Protein AF-A0A7C4HUM9-F1 (afdb_monomer)

Nearest PDB structures (foldseek):
  7w92-assembly1_A  TM=4.387E-01  e=1.712E+00  Severe acute respiratory syndrome coronavirus 2
  9bk6-assembly1_A  TM=3.220E-01  e=1.307E+00  synthetic construct
  8fu8-assembly1_C  TM=4.293E-01  e=2.635E+00  Severe acute respiratory syndrome coronavirus 2
  7sbo-assembly1_B  TM=4.491E-01  e=3.450E+00  Severe acute respiratory syndrome coronavirus 2
  7vne-assembly1_A  TM=3.876E-01  e=4.517E+00  Severe acute respiratory syndrome coronavirus 2

Foldseek 3Di:
DFWAWPDKWKWFQDPPDPFGWIWIWIWTHDPQKIKTKIDITGDDPDPRDDPDPVPIDIDIDNDPVVSVVVSVVVVVVCVVVRIGTDDPPPD

Secondary structure (DSSP, 8-state):
-PPEEEEEEEEESSSS-TT--EEEEEEEEETTEEEEEEEEES--S-TTS-TT-TT-EEEEESSHHHHHHHHHHHHHHHHHTTPEE--TT--

Structure (mmCIF, N/CA/C/O backbone):
data_AF-A0A7C4HUM9-F1
#
_entry.id   AF-A0A7C4HUM9-F1
#
loop_
_atom_site.group_PDB
_atom_site.id
_atom_site.type_symbol
_atom_site.label_atom_id
_atom_site.label_alt_id
_atom_site.label_comp_id
_atom_site.label_asym_id
_atom_site.label_entity_id
_atom_site.label_seq_id
_atom_site.pdbx_PDB_ins_code
_atom_site.Cartn_x
_atom_site.Cartn_y
_atom_site.Cartn_z
_atom_site.occupancy
_atom_site.B_iso_or_equiv
_atom_site.auth_seq_id
_atom_site.auth_comp_id
_atom_site.auth_asym_id
_atom_site.auth_atom_id
_atom_site.pdbx_PDB_model_num
ATOM 1 N N . MET A 1 1 ? -11.136 18.632 6.846 1.00 49.75 1 MET A N 1
ATOM 2 C CA . MET A 1 1 ? -10.159 18.157 7.852 1.00 49.75 1 MET A CA 1
ATOM 3 C C . MET A 1 1 ? -9.154 17.263 7.132 1.00 49.75 1 MET A C 1
ATOM 5 O O . MET A 1 1 ? -9.586 16.406 6.368 1.00 49.75 1 MET A O 1
ATOM 9 N N . TYR A 1 2 ? -7.851 17.517 7.263 1.00 57.94 2 TYR A N 1
ATOM 10 C CA . TYR A 1 2 ? -6.817 16.744 6.561 1.00 57.94 2 TYR A CA 1
ATOM 11 C C . TYR A 1 2 ? -6.719 15.331 7.157 1.00 57.94 2 TYR A C 1
ATOM 13 O O . TYR A 1 2 ? -6.709 15.190 8.377 1.00 57.94 2 TYR A O 1
ATOM 21 N N . GLY A 1 3 ? -6.686 14.294 6.316 1.00 66.44 3 GLY A N 1
ATOM 22 C CA . GLY A 1 3 ? -6.525 12.914 6.782 1.00 66.44 3 GLY A CA 1
ATOM 23 C C . GLY A 1 3 ? -5.088 12.636 7.235 1.00 66.44 3 GLY A C 1
ATOM 24 O O . GLY A 1 3 ? -4.142 13.162 6.647 1.00 66.44 3 GLY A O 1
ATOM 25 N N . GLN A 1 4 ? -4.906 11.818 8.273 1.00 78.81 4 GLN A N 1
ATOM 26 C CA . GLN A 1 4 ? -3.578 11.452 8.768 1.00 78.81 4 GLN A CA 1
ATOM 27 C C . GLN A 1 4 ? -3.043 10.238 8.007 1.00 78.81 4 GLN A C 1
ATOM 29 O O . GLN A 1 4 ? -3.649 9.170 8.025 1.00 78.81 4 GLN A O 1
ATOM 34 N N . VAL A 1 5 ? -1.879 10.373 7.371 1.00 79.44 5 VAL A N 1
ATOM 35 C CA . VAL A 1 5 ? -1.213 9.250 6.697 1.00 79.44 5 VAL A CA 1
ATOM 36 C C . VAL A 1 5 ? -0.617 8.310 7.743 1.00 79.44 5 VAL A C 1
ATOM 38 O O . VAL A 1 5 ? 0.193 8.725 8.568 1.00 79.44 5 VAL A O 1
ATOM 41 N N . LYS A 1 6 ? -1.023 7.041 7.709 1.00 84.00 6 LYS A N 1
ATOM 42 C CA . LYS A 1 6 ? -0.539 5.969 8.595 1.00 84.00 6 LYS A CA 1
ATOM 43 C C . LYS A 1 6 ? 0.515 5.090 7.933 1.00 84.00 6 LYS A C 1
ATOM 45 O O . LYS A 1 6 ? 1.360 4.528 8.618 1.00 84.00 6 LYS A O 1
ATOM 50 N N . ARG A 1 7 ? 0.461 4.963 6.607 1.00 82.69 7 ARG A N 1
ATOM 51 C CA . ARG A 1 7 ? 1.451 4.242 5.799 1.00 82.69 7 ARG A CA 1
ATOM 52 C C . ARG A 1 7 ? 1.496 4.850 4.407 1.00 82.69 7 ARG A C 1
ATOM 54 O O . ARG A 1 7 ? 0.456 5.239 3.885 1.00 82.69 7 ARG A O 1
ATOM 61 N N . ASN A 1 8 ? 2.681 4.916 3.815 1.00 84.19 8 ASN A N 1
ATOM 62 C CA . ASN A 1 8 ? 2.867 5.336 2.433 1.00 84.19 8 ASN A CA 1
ATOM 63 C C . ASN A 1 8 ? 3.959 4.475 1.799 1.00 84.19 8 ASN A C 1
ATOM 65 O O . ASN A 1 8 ? 5.102 4.503 2.249 1.00 84.19 8 ASN A O 1
ATOM 69 N N . CYS A 1 9 ? 3.597 3.695 0.789 1.00 83.44 9 CYS A N 1
ATOM 70 C CA . CYS A 1 9 ? 4.521 2.887 0.010 1.00 83.44 9 CYS A CA 1
ATOM 71 C C . CYS A 1 9 ? 4.503 3.398 -1.427 1.00 83.44 9 CYS A C 1
ATOM 73 O O . CYS A 1 9 ? 3.441 3.477 -2.039 1.00 83.44 9 CYS A O 1
ATOM 75 N N . VAL A 1 10 ? 5.672 3.728 -1.962 1.00 84.19 10 VAL A N 1
ATOM 76 C CA . VAL A 1 10 ? 5.835 4.159 -3.352 1.00 84.19 10 VAL A CA 1
ATOM 77 C C . VAL A 1 10 ? 6.589 3.062 -4.090 1.00 84.19 10 VAL A C 1
ATOM 79 O O . VAL A 1 10 ? 7.546 2.502 -3.561 1.00 84.19 10 VAL A O 1
ATOM 82 N N . LEU A 1 11 ? 6.139 2.725 -5.290 1.00 85.00 11 LEU A N 1
ATOM 83 C CA . LEU A 1 11 ? 6.785 1.788 -6.194 1.00 85.00 11 LEU A CA 1
ATOM 84 C C . LEU A 1 11 ? 6.946 2.430 -7.574 1.00 85.00 11 LEU A C 1
ATOM 86 O O . LEU A 1 11 ? 6.198 3.340 -7.930 1.00 85.00 11 LEU A O 1
ATOM 90 N N . TYR A 1 12 ? 7.886 1.932 -8.365 1.00 83.06 12 TYR A N 1
ATOM 91 C CA . TYR A 1 12 ? 8.130 2.343 -9.747 1.00 83.06 12 TYR A CA 1
ATOM 92 C C . TYR A 1 12 ? 8.318 1.110 -10.635 1.00 83.06 12 TYR A C 1
ATOM 94 O O . TYR A 1 12 ? 8.658 0.044 -10.133 1.00 83.06 12 TYR A O 1
ATOM 102 N N . LYS A 1 13 ? 8.053 1.213 -11.939 1.00 72.19 13 LYS A N 1
ATOM 103 C CA . LYS A 1 13 ? 8.248 0.082 -12.867 1.00 72.19 13 LYS A CA 1
ATOM 104 C C . LYS A 1 13 ? 9.632 0.087 -13.533 1.00 72.19 13 LYS A C 1
ATOM 106 O O . LYS A 1 13 ? 10.195 -0.973 -13.764 1.00 72.19 13 LYS A O 1
ATOM 111 N N . ASP A 1 14 ? 10.175 1.279 -13.763 1.00 68.88 14 ASP A N 1
ATOM 112 C CA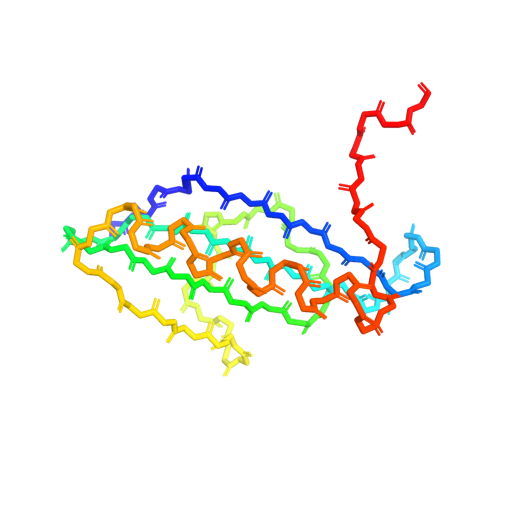 . ASP A 1 14 ? 11.470 1.551 -14.403 1.00 68.88 14 ASP A CA 1
ATOM 113 C C . ASP A 1 14 ? 12.277 2.516 -13.519 1.00 68.88 14 ASP A C 1
ATOM 115 O O . ASP A 1 14 ? 11.768 2.944 -12.490 1.00 68.88 14 ASP A O 1
ATOM 119 N N . GLU A 1 15 ? 13.490 2.924 -13.906 1.00 60.94 15 GLU A N 1
ATOM 120 C CA . GLU A 1 15 ? 14.305 3.855 -13.106 1.00 60.94 15 GLU A CA 1
ATOM 121 C C . GLU A 1 15 ? 13.506 5.060 -12.566 1.00 60.94 15 GLU A C 1
ATOM 123 O O . GLU A 1 15 ? 12.666 5.615 -13.285 1.00 60.94 15 GLU A O 1
ATOM 128 N N . PRO A 1 16 ? 13.741 5.486 -11.311 1.00 59.41 16 PRO A N 1
ATOM 129 C CA . PRO A 1 16 ? 13.024 6.603 -10.715 1.00 59.41 16 PRO A CA 1
ATOM 130 C C . PRO A 1 16 ? 13.437 7.925 -11.385 1.00 59.41 16 PRO A C 1
ATOM 132 O O . PRO A 1 16 ? 14.334 8.618 -10.912 1.00 59.41 16 PRO A O 1
ATOM 135 N N . GLN A 1 17 ? 12.758 8.283 -12.476 1.00 58.41 17 GLN A N 1
ATOM 136 C CA . GLN A 1 17 ? 12.975 9.512 -13.239 1.00 58.41 17 GLN A CA 1
ATOM 137 C C . GLN A 1 17 ? 11.677 10.336 -13.387 1.00 58.41 17 GLN A C 1
ATOM 139 O O . GLN A 1 17 ? 10.570 9.782 -13.391 1.00 58.41 17 GLN A O 1
ATOM 144 N N . PRO A 1 18 ? 11.771 11.672 -13.538 1.00 56.34 18 PRO A N 1
ATOM 145 C CA . PRO A 1 18 ? 10.619 12.517 -13.848 1.00 56.34 18 PRO A CA 1
ATOM 146 C C . PRO A 1 18 ? 9.867 12.029 -15.098 1.00 56.34 18 PRO A C 1
ATOM 148 O O . PRO A 1 18 ? 10.463 11.827 -16.150 1.00 56.34 18 PRO A O 1
ATOM 151 N N . GLY A 1 19 ? 8.546 11.851 -14.992 1.00 55.31 19 GLY A N 1
ATOM 152 C CA . GLY A 1 19 ? 7.691 11.375 -16.092 1.00 55.31 19 GLY A CA 1
ATOM 153 C C . GLY A 1 19 ? 7.423 9.864 -16.105 1.00 55.31 19 GLY A C 1
ATOM 154 O O . GLY A 1 19 ? 6.579 9.408 -16.876 1.00 55.31 19 GLY A O 1
ATOM 155 N N . HIS A 1 20 ? 8.072 9.090 -15.231 1.00 62.97 20 HIS A N 1
ATOM 156 C CA . HIS A 1 20 ? 7.834 7.651 -15.109 1.00 62.97 20 HIS A CA 1
ATOM 157 C C . HIS A 1 20 ? 6.573 7.344 -14.289 1.00 62.97 20 HIS A C 1
ATOM 159 O O . HIS A 1 20 ? 6.108 8.157 -13.487 1.00 62.97 20 HIS A O 1
ATOM 165 N N . ARG A 1 21 ? 5.981 6.161 -14.514 1.00 69.94 21 ARG A N 1
ATOM 166 C CA . ARG A 1 21 ? 4.795 5.711 -13.772 1.00 69.94 21 ARG A CA 1
ATOM 167 C C . ARG A 1 21 ? 5.217 5.208 -12.398 1.00 69.94 21 ARG A C 1
ATOM 169 O O . ARG A 1 21 ? 5.920 4.207 -12.286 1.00 69.94 21 ARG A O 1
ATOM 176 N N . TYR A 1 22 ? 4.719 5.870 -11.369 1.00 78.31 22 TYR A N 1
ATOM 177 C CA . TYR A 1 22 ? 4.818 5.442 -9.986 1.00 78.31 22 TYR A CA 1
ATOM 178 C C . TYR A 1 22 ? 3.489 4.880 -9.526 1.00 78.31 22 TYR A C 1
ATOM 180 O O . TYR A 1 22 ? 2.428 5.362 -9.920 1.00 78.31 22 TYR A O 1
ATOM 188 N N . ARG A 1 23 ? 3.552 3.877 -8.660 1.00 84.31 23 ARG A N 1
ATOM 189 C CA . ARG A 1 23 ? 2.405 3.349 -7.941 1.00 84.31 23 ARG A CA 1
ATOM 190 C C . ARG A 1 23 ? 2.547 3.705 -6.475 1.00 84.31 23 ARG A C 1
ATOM 192 O O . ARG A 1 23 ? 3.508 3.299 -5.835 1.00 84.31 23 ARG A O 1
ATOM 199 N N . GLN A 1 24 ? 1.596 4.444 -5.932 1.00 85.06 24 GLN A N 1
ATOM 200 C CA . GLN A 1 24 ? 1.592 4.839 -4.530 1.00 85.06 24 GLN A CA 1
ATOM 201 C C . GLN A 1 24 ? 0.436 4.158 -3.810 1.00 85.06 24 GLN A C 1
ATOM 203 O O . GLN A 1 24 ? -0.697 4.214 -4.273 1.00 85.06 24 GLN A O 1
ATOM 208 N N . ILE A 1 25 ? 0.725 3.513 -2.685 1.00 88.00 25 ILE A N 1
ATOM 209 C CA . ILE A 1 25 ? -0.240 2.836 -1.820 1.00 88.00 25 ILE A CA 1
ATOM 210 C C . ILE A 1 25 ? -0.174 3.523 -0.461 1.00 88.00 25 ILE A C 1
ATOM 212 O O . ILE A 1 25 ? 0.808 3.383 0.271 1.00 88.00 25 ILE A O 1
ATOM 216 N N . ALA A 1 26 ? -1.215 4.276 -0.123 1.00 87.12 26 ALA A N 1
ATOM 217 C CA . ALA A 1 26 ? -1.289 5.041 1.111 1.00 87.12 26 ALA A CA 1
ATOM 218 C C . ALA A 1 26 ? -2.444 4.561 1.990 1.00 87.12 26 ALA A C 1
ATOM 220 O O . ALA A 1 26 ? -3.539 4.306 1.501 1.00 87.12 26 ALA A O 1
ATOM 221 N N . VAL A 1 27 ? -2.210 4.487 3.298 1.00 86.94 27 VAL A N 1
ATOM 222 C CA . VAL A 1 27 ? -3.262 4.314 4.303 1.00 86.94 27 VAL A CA 1
ATOM 223 C C . VAL A 1 27 ? -3.484 5.655 4.976 1.00 86.94 27 VAL A C 1
ATOM 225 O O . VAL A 1 27 ? -2.546 6.223 5.538 1.00 86.94 27 VAL A O 1
ATOM 228 N N . VAL A 1 28 ? -4.712 6.156 4.928 1.00 86.50 28 VAL A N 1
ATOM 229 C CA . VAL A 1 28 ? -5.094 7.460 5.472 1.00 86.50 28 VAL A CA 1
ATOM 230 C C . VAL A 1 28 ? -6.235 7.280 6.461 1.00 86.50 28 VAL A C 1
ATOM 232 O O . VAL A 1 28 ? -7.231 6.639 6.150 1.00 86.50 28 VAL A O 1
ATOM 235 N N . GLU A 1 29 ? -6.110 7.862 7.647 1.00 85.12 29 GLU A N 1
ATOM 236 C CA . GLU A 1 29 ? -7.216 8.001 8.591 1.00 85.12 29 GLU A CA 1
ATOM 237 C C . GLU A 1 29 ? -7.981 9.292 8.289 1.00 85.12 29 GLU A C 1
ATOM 239 O O . GLU A 1 29 ? -7.397 10.379 8.280 1.00 85.12 29 GLU A O 1
ATOM 244 N N . LYS A 1 30 ? -9.283 9.183 8.026 1.00 81.12 30 LYS A N 1
ATOM 245 C CA . LYS A 1 30 ? -10.166 10.317 7.741 1.00 81.12 30 LYS A CA 1
ATOM 246 C C . LYS A 1 30 ? -11.537 10.062 8.360 1.00 81.12 30 LYS A C 1
ATOM 248 O O . LYS A 1 30 ? -12.115 9.007 8.135 1.00 81.12 30 LYS A O 1
ATOM 253 N N . GLU A 1 31 ? -12.054 11.033 9.117 1.00 82.69 31 GLU A N 1
ATOM 254 C CA . GLU A 1 31 ? -13.429 11.010 9.659 1.00 82.69 31 GLU A CA 1
ATOM 255 C C . GLU A 1 31 ? -13.767 9.715 10.437 1.00 82.69 31 GLU A C 1
ATOM 257 O O . GLU A 1 31 ? -14.871 9.187 10.352 1.00 82.69 31 GLU A O 1
ATOM 262 N N . GLY A 1 32 ? -12.799 9.177 11.193 1.00 81.12 32 GLY A N 1
ATOM 263 C CA . GLY A 1 32 ? -12.968 7.944 11.977 1.00 81.12 32 GLY A CA 1
ATOM 264 C C . GLY A 1 32 ? -12.938 6.646 11.159 1.00 81.12 32 GLY A C 1
ATOM 265 O O . GLY A 1 32 ? -13.248 5.582 11.692 1.00 81.12 32 GLY A O 1
ATOM 266 N N . GLN A 1 33 ? -12.568 6.711 9.87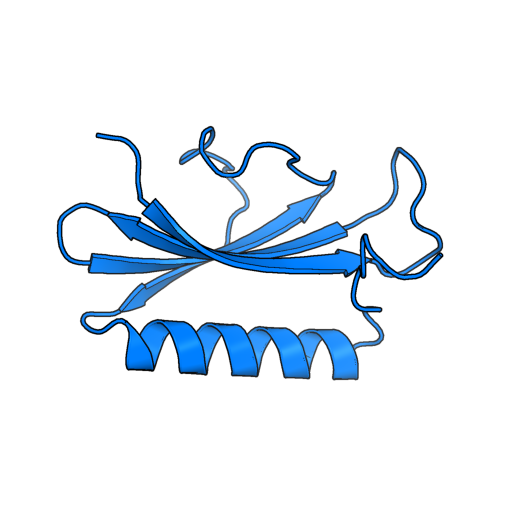7 1.00 85.19 33 GLN A N 1
ATOM 267 C CA . GLN A 1 33 ? -12.368 5.559 8.999 1.00 85.19 33 GLN A CA 1
ATOM 268 C C . GLN A 1 33 ? -10.937 5.504 8.460 1.00 85.19 33 GLN A C 1
ATOM 270 O O . GLN A 1 33 ? -10.213 6.501 8.448 1.00 85.19 33 GLN A O 1
ATOM 275 N N . PHE A 1 34 ? -10.545 4.327 7.974 1.00 88.06 34 PHE A N 1
ATOM 276 C CA . PHE A 1 34 ? -9.249 4.103 7.342 1.00 88.06 34 PHE A CA 1
ATOM 277 C C . PHE A 1 34 ? -9.443 3.833 5.854 1.00 88.06 34 PHE A C 1
ATOM 279 O O . PHE A 1 34 ? -10.166 2.921 5.464 1.00 88.06 34 PHE A O 1
ATOM 286 N N . GLU A 1 35 ? -8.786 4.617 5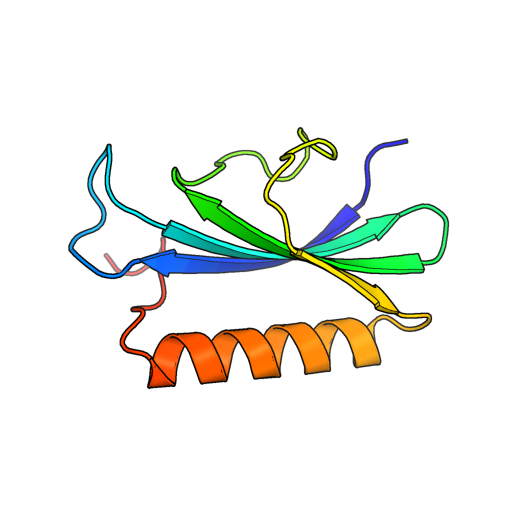.013 1.00 88.44 35 GLU A N 1
ATOM 287 C CA . GLU A 1 35 ? -8.839 4.491 3.563 1.00 88.44 35 GLU A CA 1
ATOM 288 C C . GLU A 1 35 ? -7.492 3.994 3.041 1.00 88.44 35 GLU A C 1
ATOM 290 O O . GLU A 1 35 ? -6.456 4.607 3.300 1.00 88.44 35 GLU A O 1
ATOM 295 N N . VAL A 1 36 ? -7.507 2.905 2.278 1.00 86.75 36 VAL A N 1
ATOM 296 C CA . VAL A 1 36 ? -6.385 2.492 1.437 1.00 86.75 36 VAL A CA 1
ATOM 297 C C . VAL A 1 36 ? -6.580 3.144 0.080 1.00 86.75 36 VAL A C 1
ATOM 299 O O . VAL A 1 36 ? -7.570 2.881 -0.600 1.00 86.75 36 VAL A O 1
ATOM 302 N N . ARG A 1 37 ? -5.652 4.014 -0.302 1.00 85.62 37 ARG A N 1
ATOM 303 C CA . ARG A 1 37 ? -5.680 4.746 -1.565 1.00 85.62 37 ARG A CA 1
ATOM 304 C C . ARG A 1 37 ? -4.529 4.295 -2.444 1.00 85.62 37 ARG A C 1
ATOM 306 O O . ARG A 1 37 ? -3.385 4.276 -1.988 1.00 85.62 37 ARG A O 1
ATOM 313 N N . ILE A 1 38 ? -4.833 3.941 -3.687 1.00 85.12 38 ILE A N 1
ATOM 314 C CA . ILE A 1 38 ? -3.848 3.485 -4.663 1.00 85.12 38 ILE A CA 1
ATOM 315 C C . ILE A 1 38 ? -3.865 4.428 -5.856 1.00 85.12 38 ILE A C 1
ATOM 317 O O . ILE A 1 38 ? -4.907 4.633 -6.475 1.00 85.12 38 ILE A O 1
ATOM 321 N N . PHE A 1 39 ? -2.702 4.982 -6.175 1.00 80.81 39 PHE A N 1
ATOM 322 C CA . PHE A 1 39 ? -2.508 5.922 -7.271 1.00 80.81 39 PHE A CA 1
ATOM 323 C C . PHE A 1 39 ? -1.490 5.348 -8.244 1.00 80.81 39 PHE A C 1
ATOM 325 O O . PHE A 1 39 ? -0.475 4.808 -7.813 1.00 80.81 39 PHE A O 1
ATOM 332 N N . GLU A 1 40 ? -1.739 5.505 -9.539 1.00 75.75 40 GLU A N 1
ATOM 333 C CA . GLU A 1 40 ? -0.755 5.254 -10.590 1.00 75.75 40 GLU A CA 1
ATOM 334 C C . GLU A 1 40 ? -0.535 6.558 -11.368 1.00 75.75 40 GLU A C 1
ATOM 336 O O . GLU A 1 40 ? -1.481 7.112 -11.928 1.00 75.75 40 GLU A O 1
ATOM 341 N N . GLY A 1 41 ? 0.684 7.099 -11.363 1.00 70.56 41 GLY A N 1
ATOM 342 C CA . GLY A 1 41 ? 0.984 8.407 -11.953 1.00 70.56 41 GLY A CA 1
ATOM 343 C C . GLY A 1 41 ? 2.335 8.977 -11.520 1.00 70.56 41 GLY A C 1
ATOM 344 O O . GLY A 1 41 ? 3.250 8.230 -11.201 1.00 70.56 41 GLY A O 1
ATOM 345 N N . VAL A 1 42 ? 2.474 10.304 -11.517 1.00 61.69 42 VAL A N 1
ATOM 346 C CA . VAL A 1 42 ? 3.669 10.997 -10.995 1.00 61.69 42 VAL A CA 1
ATOM 347 C C . VAL A 1 42 ? 3.684 10.900 -9.461 1.00 61.69 42 VAL A C 1
ATOM 349 O O . VAL A 1 42 ? 2.624 11.047 -8.850 1.00 61.69 42 VAL A O 1
ATOM 352 N N . VAL A 1 43 ? 4.853 10.667 -8.835 1.00 59.47 43 VAL A N 1
ATOM 353 C CA . VAL A 1 43 ? 4.986 10.635 -7.360 1.00 59.47 43 VAL A CA 1
ATOM 354 C C . VAL A 1 43 ? 4.368 11.887 -6.755 1.00 59.47 43 VAL A C 1
ATOM 356 O O . VAL A 1 43 ? 4.793 13.002 -7.061 1.00 59.47 43 VAL A O 1
ATOM 359 N N . GLN A 1 44 ? 3.409 11.713 -5.847 1.00 57.75 44 GLN A N 1
ATOM 360 C CA . GLN A 1 44 ? 2.961 12.812 -5.005 1.00 57.75 44 GLN A CA 1
ATOM 361 C C . GLN A 1 44 ? 3.869 12.892 -3.783 1.00 57.75 44 GLN A C 1
ATOM 363 O O 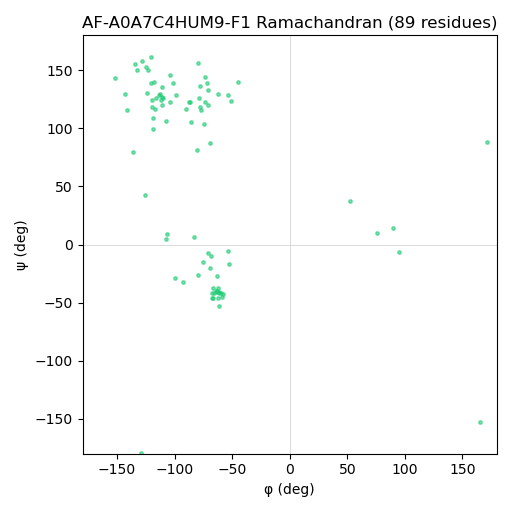. GLN A 1 44 ? 3.807 12.062 -2.876 1.00 57.75 44 GLN A O 1
ATOM 368 N N . THR A 1 45 ? 4.739 13.901 -3.784 1.00 54.78 45 THR A N 1
ATOM 369 C CA . THR A 1 45 ? 5.667 14.203 -2.686 1.00 54.78 45 THR A CA 1
ATOM 370 C C . THR A 1 45 ? 4.955 14.723 -1.437 1.00 54.78 45 THR A C 1
ATOM 372 O O . THR A 1 45 ? 5.498 14.600 -0.342 1.00 54.78 45 THR A O 1
ATOM 375 N N . ASP A 1 46 ? 3.724 15.228 -1.575 1.00 54.69 46 ASP A N 1
ATOM 376 C CA . ASP A 1 46 ? 2.858 15.587 -0.453 1.00 54.69 46 ASP A CA 1
ATOM 377 C C . ASP A 1 46 ? 1.557 14.759 -0.452 1.00 54.69 46 ASP A C 1
ATOM 379 O O . ASP A 1 46 ? 0.601 15.089 -1.160 1.00 54.69 46 ASP A O 1
ATOM 383 N N . PRO A 1 47 ? 1.468 13.695 0.366 1.00 51.78 47 PRO A N 1
ATOM 384 C CA . PRO A 1 47 ? 0.248 12.905 0.490 1.00 51.78 47 PRO A CA 1
ATOM 385 C C . PRO A 1 47 ? -0.884 13.646 1.229 1.00 51.78 47 PRO A C 1
ATOM 387 O O . PRO A 1 47 ? -2.004 13.132 1.283 1.00 51.78 47 PRO A O 1
ATOM 390 N N . LYS A 1 48 ? -0.637 14.835 1.811 1.00 49.12 48 LYS A N 1
ATOM 391 C CA . LYS A 1 48 ? -1.665 15.614 2.528 1.00 49.12 48 LYS A CA 1
ATOM 392 C C . LYS A 1 48 ? -2.654 16.308 1.592 1.00 49.12 48 LYS 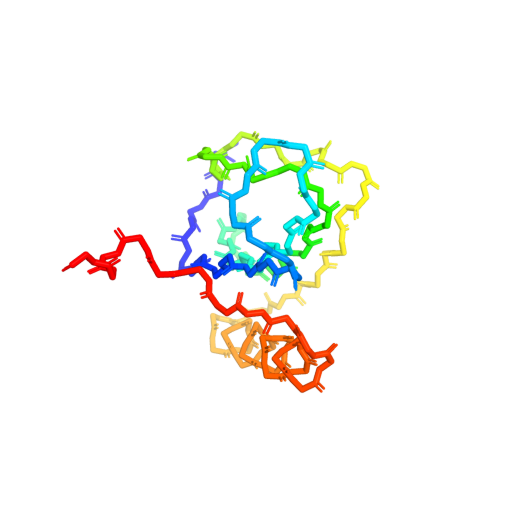A C 1
ATOM 394 O O . LYS A 1 48 ? -3.714 16.732 2.053 1.00 49.12 48 LYS A O 1
ATOM 399 N N . ILE A 1 49 ? -2.349 16.419 0.300 1.00 45.53 49 ILE A N 1
ATOM 400 C CA . ILE A 1 49 ? -3.087 17.288 -0.619 1.00 45.53 49 ILE A CA 1
ATOM 401 C C . ILE A 1 49 ? -3.353 16.551 -1.930 1.00 45.53 49 ILE A C 1
ATOM 403 O O . ILE A 1 49 ? -2.667 16.745 -2.924 1.00 45.53 49 ILE A O 1
ATOM 407 N N . LYS A 1 50 ? -4.375 15.695 -1.919 1.00 45.88 50 LYS A N 1
ATOM 408 C CA . LYS A 1 50 ? -5.420 15.596 -2.956 1.00 45.88 50 LYS A CA 1
ATOM 409 C C . LYS A 1 50 ? -6.253 14.357 -2.667 1.00 45.88 50 LYS A C 1
ATOM 411 O O . LYS A 1 50 ? -6.046 13.267 -3.188 1.00 45.88 50 LYS A O 1
ATOM 416 N N . THR A 1 51 ? -7.278 14.573 -1.852 1.00 44.69 51 THR A N 1
ATOM 417 C CA . THR A 1 51 ? -8.492 13.747 -1.788 1.00 44.69 51 THR A CA 1
ATOM 418 C C . THR A 1 51 ? -9.180 13.565 -3.153 1.00 44.69 51 THR A C 1
ATOM 420 O O . THR A 1 51 ? -10.117 12.785 -3.236 1.00 44.69 51 THR A O 1
ATOM 423 N N . GLU A 1 52 ? -8.709 14.243 -4.207 1.00 45.53 52 GLU A N 1
ATOM 424 C CA . GLU A 1 52 ? -9.301 14.308 -5.545 1.00 45.53 52 GLU A CA 1
ATOM 425 C C . GLU A 1 52 ? -8.311 13.901 -6.651 1.00 45.53 52 GLU A C 1
ATOM 427 O O . GLU A 1 52 ? -8.228 14.541 -7.696 1.00 45.53 52 GLU A O 1
ATOM 432 N N . CYS A 1 53 ? -7.519 12.843 -6.461 1.00 51.22 53 CYS A N 1
ATOM 433 C CA . CYS A 1 53 ? -7.047 12.150 -7.661 1.00 51.22 53 CYS A CA 1
ATOM 434 C C . CYS A 1 53 ? -8.226 11.350 -8.198 1.00 51.22 53 CYS A C 1
ATOM 436 O O . CYS A 1 53 ? -8.556 10.303 -7.648 1.00 51.22 53 CYS A O 1
ATOM 438 N N . SER A 1 54 ? -8.843 11.836 -9.271 1.00 52.69 54 SER A N 1
ATOM 439 C CA . SER A 1 54 ? -9.984 11.213 -9.959 1.00 52.69 54 SER A CA 1
ATOM 440 C C . SER A 1 54 ? -9.740 9.748 -10.355 1.00 52.69 54 SER A C 1
ATOM 442 O O . SER A 1 54 ? -10.688 9.018 -10.615 1.00 52.69 54 SER A O 1
ATOM 444 N N . ASN A 1 55 ? -8.472 9.317 -10.365 1.00 59.72 55 ASN A N 1
ATOM 445 C CA . ASN A 1 55 ? -8.025 7.981 -10.754 1.00 59.72 55 ASN A CA 1
ATOM 446 C C . ASN A 1 55 ? -7.577 7.108 -9.566 1.00 59.72 55 ASN A C 1
ATOM 448 O O . ASN A 1 55 ? -6.966 6.063 -9.780 1.00 59.72 55 ASN A O 1
ATOM 452 N N . ALA A 1 56 ? -7.801 7.536 -8.320 1.00 68.62 56 ALA A N 1
ATOM 453 C CA . ALA A 1 56 ? -7.394 6.758 -7.155 1.00 68.62 56 ALA A CA 1
ATOM 454 C C . ALA A 1 56 ? -8.371 5.609 -6.882 1.00 68.62 56 ALA A C 1
ATOM 456 O O . ALA A 1 56 ? -9.564 5.839 -6.681 1.00 68.62 56 ALA A O 1
ATOM 457 N N . GLU A 1 57 ? -7.866 4.378 -6.790 1.00 82.88 57 GLU A N 1
ATOM 458 C CA . GLU A 1 57 ? -8.632 3.286 -6.184 1.00 82.88 57 GLU A CA 1
ATOM 459 C C . GLU A 1 57 ? -8.691 3.550 -4.672 1.00 82.88 57 GLU A C 1
ATOM 461 O O . GLU A 1 57 ? -7.648 3.639 -4.022 1.00 82.88 57 GLU A O 1
ATOM 466 N N . ILE A 1 58 ? -9.895 3.705 -4.112 1.00 84.56 58 I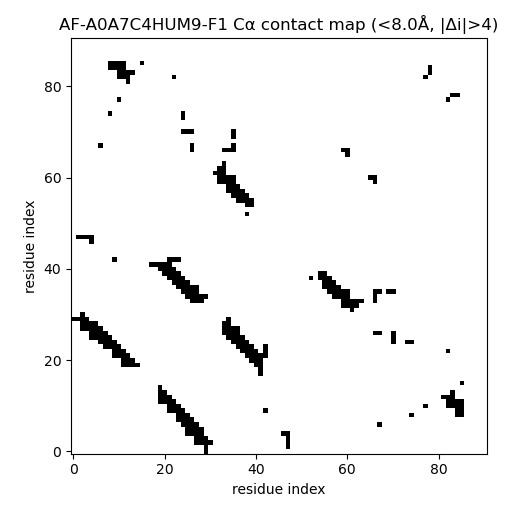LE A N 1
ATOM 467 C CA . ILE A 1 58 ? -10.101 3.955 -2.678 1.00 84.56 58 ILE A CA 1
ATOM 468 C C . ILE A 1 58 ? -10.889 2.795 -2.076 1.00 84.56 58 ILE A C 1
ATOM 470 O O . ILE A 1 58 ? -12.058 2.591 -2.401 1.00 84.56 58 ILE A O 1
ATOM 474 N N . VAL A 1 59 ? -10.266 2.074 -1.146 1.00 88.00 59 VAL A N 1
ATOM 475 C CA . VAL A 1 59 ? -10.900 1.007 -0.362 1.00 88.00 59 VAL A CA 1
ATOM 476 C C . VAL A 1 59 ? -11.026 1.467 1.086 1.00 88.00 59 VAL A C 1
ATOM 478 O O . VAL A 1 59 ? -10.049 1.900 1.694 1.00 88.00 59 VAL A O 1
ATOM 481 N N . ARG A 1 60 ? -12.236 1.401 1.651 1.00 89.44 60 ARG A N 1
ATOM 482 C CA . ARG A 1 60 ? -12.517 1.862 3.020 1.00 89.44 60 ARG A CA 1
ATOM 483 C C . ARG A 1 60 ? -12.595 0.698 3.997 1.00 89.44 60 ARG A C 1
ATOM 485 O O . ARG A 1 60 ? -13.220 -0.319 3.713 1.00 89.44 60 ARG A O 1
ATOM 492 N N . HIS A 1 61 ? -12.025 0.895 5.178 1.00 91.12 61 HIS A N 1
ATOM 493 C CA . HIS A 1 61 ? -12.007 -0.060 6.275 1.00 91.12 61 HIS A CA 1
ATOM 494 C C . HIS A 1 61 ? -12.405 0.612 7.591 1.00 91.12 61 HIS A C 1
ATOM 496 O O . HIS A 1 61 ? -12.147 1.795 7.823 1.00 91.12 61 HIS A O 1
ATOM 502 N N . ARG A 1 62 ? -13.018 -0.177 8.480 1.00 90.31 62 ARG A N 1
ATOM 503 C CA . ARG A 1 62 ? -13.412 0.268 9.826 1.00 90.31 62 ARG A CA 1
ATOM 504 C C . ARG A 1 62 ? -12.246 0.284 10.811 1.00 90.31 62 ARG A C 1
ATOM 506 O O . ARG A 1 62 ? -12.290 1.030 11.779 1.00 90.31 62 ARG A O 1
ATOM 513 N N . THR A 1 63 ? -11.222 -0.540 10.585 1.00 92.44 63 THR A N 1
ATOM 514 C CA . THR A 1 63 ? -10.075 -0.670 11.490 1.00 92.44 63 THR A CA 1
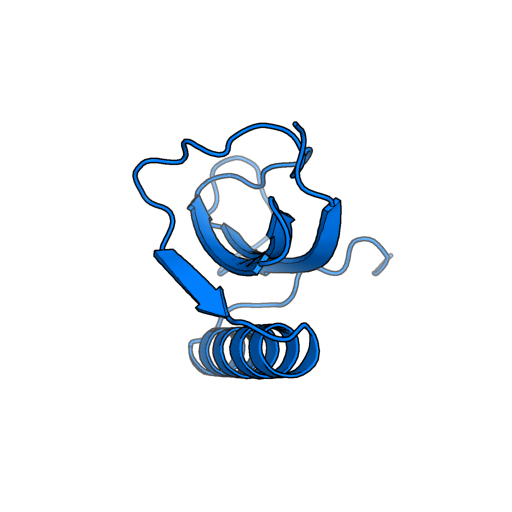ATOM 515 C C . THR A 1 63 ? -8.763 -0.394 10.766 1.00 92.44 63 THR A C 1
ATOM 517 O O . THR A 1 63 ? -8.622 -0.675 9.571 1.00 92.44 63 THR A O 1
ATOM 520 N N . LEU A 1 64 ? -7.780 0.123 11.509 1.00 90.56 64 LEU A N 1
ATOM 521 C CA . LEU A 1 64 ? -6.435 0.359 10.989 1.00 90.56 64 LEU A CA 1
ATOM 522 C C . LEU A 1 64 ? -5.782 -0.950 10.533 1.00 90.56 64 LEU A C 1
ATOM 524 O O . LEU A 1 64 ? -5.144 -0.986 9.487 1.00 90.56 64 LEU A O 1
ATOM 528 N N . ASN A 1 65 ? -5.966 -2.033 11.292 1.00 93.00 65 ASN A N 1
ATOM 529 C CA . ASN A 1 65 ? -5.359 -3.327 10.984 1.00 93.00 65 ASN A CA 1
ATOM 530 C C . ASN A 1 65 ? -5.849 -3.899 9.651 1.00 93.00 65 ASN A C 1
ATOM 532 O O . ASN A 1 65 ? -5.039 -4.425 8.887 1.00 93.00 65 ASN A O 1
ATOM 536 N N . ASP A 1 66 ? -7.140 -3.771 9.342 1.00 93.31 66 ASP A N 1
ATOM 537 C CA . ASP A 1 66 ? -7.674 -4.239 8.061 1.00 93.31 66 ASP A CA 1
ATOM 538 C C . ASP A 1 66 ? -7.132 -3.406 6.896 1.00 93.31 66 ASP A C 1
ATOM 540 O O . ASP A 1 66 ? -6.710 -3.970 5.887 1.00 93.31 66 ASP A O 1
ATOM 544 N N . ALA A 1 67 ? -7.050 -2.081 7.065 1.00 92.38 67 ALA A N 1
ATOM 545 C CA . ALA A 1 67 ? -6.452 -1.199 6.067 1.00 92.38 67 ALA A CA 1
ATOM 546 C C . ALA A 1 67 ? -4.960 -1.498 5.842 1.00 92.38 67 ALA A C 1
ATOM 548 O O . ALA A 1 67 ? -4.496 -1.531 4.704 1.00 92.38 67 ALA A O 1
ATOM 549 N N . LEU A 1 68 ? -4.199 -1.765 6.908 1.00 92.56 68 LEU A N 1
ATOM 550 C CA . LEU A 1 68 ? -2.784 -2.132 6.805 1.00 92.56 68 LEU A CA 1
ATOM 551 C C . LEU A 1 68 ? -2.591 -3.478 6.099 1.00 92.56 68 LEU A C 1
ATOM 553 O O . LEU A 1 68 ? -1.696 -3.594 5.263 1.00 92.56 68 LEU A O 1
ATOM 557 N N . ARG A 1 69 ? -3.432 -4.478 6.394 1.00 93.06 69 ARG A N 1
ATOM 558 C CA . ARG A 1 69 ? -3.410 -5.784 5.711 1.00 93.06 69 ARG A CA 1
ATOM 559 C C . ARG A 1 69 ? -3.755 -5.659 4.233 1.00 93.06 69 ARG A C 1
ATOM 561 O O . ARG A 1 69 ? -3.146 -6.329 3.403 1.00 93.06 69 ARG A O 1
ATOM 568 N N . GLU A 1 70 ? -4.722 -4.817 3.893 1.00 92.31 70 GLU A N 1
ATOM 569 C CA . GLU A 1 70 ? -5.086 -4.575 2.501 1.00 92.31 70 GLU A CA 1
ATOM 570 C C . GLU A 1 70 ? -3.970 -3.849 1.744 1.00 92.31 70 GLU A C 1
ATOM 572 O O . GLU A 1 70 ? -3.569 -4.295 0.669 1.00 92.31 70 GLU A O 1
ATOM 577 N N . ALA A 1 71 ? -3.391 -2.802 2.338 1.00 90.50 71 ALA A N 1
ATOM 578 C CA . ALA A 1 71 ? -2.239 -2.107 1.772 1.00 90.50 71 ALA A CA 1
ATOM 579 C C . ALA A 1 71 ? -1.049 -3.054 1.549 1.00 90.50 71 ALA A C 1
ATOM 581 O O . ALA A 1 71 ? -0.430 -3.015 0.487 1.00 90.50 71 ALA A O 1
ATOM 582 N N . GLU A 1 72 ? -0.769 -3.945 2.504 1.00 92.50 72 GLU A N 1
ATOM 583 C CA . GLU A 1 72 ? 0.276 -4.966 2.382 1.00 92.50 72 GLU A CA 1
ATOM 584 C C . GLU A 1 72 ? -0.007 -5.940 1.229 1.00 92.50 72 GLU A C 1
ATOM 586 O O . GLU A 1 72 ? 0.860 -6.186 0.394 1.00 92.50 72 GLU A O 1
ATOM 591 N N . ARG A 1 73 ? -1.241 -6.445 1.109 1.00 93.38 73 ARG A N 1
ATOM 592 C CA . ARG A 1 73 ? -1.628 -7.331 -0.003 1.00 93.38 73 ARG A CA 1
ATOM 593 C C . ARG A 1 73 ? -1.487 -6.646 -1.360 1.00 93.38 73 ARG A C 1
ATOM 595 O O . ARG A 1 73 ? -1.001 -7.256 -2.312 1.00 93.38 73 ARG A O 1
ATOM 602 N N . LYS A 1 74 ? -1.893 -5.379 -1.466 1.00 91.62 74 LYS A N 1
ATOM 603 C CA . LYS A 1 74 ? -1.752 -4.581 -2.693 1.00 91.62 74 LYS A CA 1
ATOM 604 C C . LYS A 1 74 ? -0.283 -4.301 -3.016 1.00 91.62 74 LYS A C 1
ATOM 606 O O . LYS A 1 74 ? 0.098 -4.367 -4.185 1.00 91.62 74 LYS A O 1
ATOM 611 N N . TYR A 1 75 ? 0.541 -4.057 -2.000 1.00 89.94 75 TYR A N 1
ATOM 612 C CA . TYR A 1 75 ? 1.987 -3.903 -2.141 1.00 89.94 75 TYR A CA 1
ATOM 613 C C . TYR A 1 75 ? 2.630 -5.183 -2.683 1.00 89.94 75 TYR A C 1
ATOM 615 O O . TYR A 1 75 ? 3.258 -5.145 -3.737 1.00 89.94 75 TYR A O 1
ATOM 623 N N . GLN A 1 76 ? 2.378 -6.331 -2.052 1.00 91.88 76 GLN A N 1
ATOM 624 C CA . GLN A 1 76 ? 2.914 -7.626 -2.482 1.00 91.88 76 GLN A CA 1
ATOM 625 C C . GLN A 1 76 ? 2.482 -7.992 -3.906 1.00 91.88 76 GLN A C 1
ATOM 627 O O . GLN A 1 76 ? 3.303 -8.434 -4.705 1.00 91.88 76 GLN A O 1
ATOM 632 N N . ARG A 1 77 ? 1.213 -7.747 -4.266 1.00 90.94 77 ARG A N 1
ATOM 633 C CA . ARG A 1 77 ? 0.729 -7.934 -5.646 1.00 90.94 77 ARG A CA 1
ATOM 634 C C . ARG A 1 77 ? 1.436 -7.025 -6.647 1.00 90.94 77 ARG A C 1
ATOM 636 O O . ARG A 1 77 ? 1.699 -7.456 -7.762 1.00 90.94 77 ARG A O 1
ATOM 643 N N . SER A 1 78 ? 1.741 -5.788 -6.261 1.00 89.44 78 SER A N 1
ATOM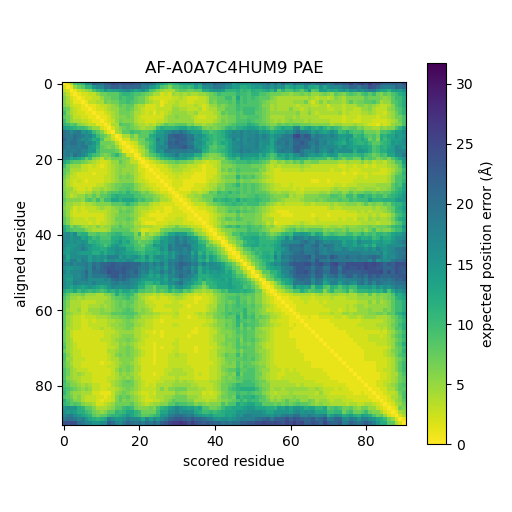 644 C CA . SER A 1 78 ? 2.475 -4.854 -7.119 1.00 89.44 78 SER A CA 1
ATOM 645 C C . SER A 1 78 ? 3.905 -5.346 -7.336 1.00 89.44 78 SER A C 1
ATOM 647 O O . SER A 1 78 ? 4.352 -5.433 -8.473 1.00 89.44 78 SER A O 1
ATOM 649 N N . VAL A 1 79 ? 4.586 -5.772 -6.271 1.00 88.69 79 VAL A N 1
ATOM 650 C CA . VAL A 1 79 ? 5.927 -6.365 -6.373 1.00 88.69 79 VAL A CA 1
ATOM 651 C C . VAL A 1 79 ? 5.919 -7.609 -7.267 1.00 88.69 79 VAL A C 1
ATOM 653 O O . VAL A 1 79 ? 6.734 -7.716 -8.177 1.00 88.69 79 VAL A O 1
ATOM 656 N N . ALA A 1 80 ? 4.944 -8.507 -7.093 1.00 88.88 80 ALA A N 1
ATOM 657 C CA . ALA A 1 80 ? 4.792 -9.690 -7.943 1.00 88.88 80 ALA A CA 1
ATOM 658 C C . ALA A 1 80 ? 4.500 -9.351 -9.419 1.00 88.88 80 ALA A C 1
ATOM 660 O O . ALA A 1 80 ? 4.854 -10.120 -10.308 1.00 88.88 80 ALA A O 1
ATOM 661 N N . ALA A 1 81 ? 3.883 -8.198 -9.693 1.00 86.75 81 ALA A N 1
ATOM 662 C CA . ALA A 1 81 ? 3.643 -7.684 -11.042 1.00 86.75 81 ALA A CA 1
ATOM 663 C C . ALA A 1 81 ? 4.852 -6.931 -11.642 1.00 86.75 81 ALA A C 1
ATOM 665 O O . ALA A 1 81 ? 4.726 -6.333 -12.712 1.00 86.75 81 ALA A O 1
ATOM 666 N N . GLY A 1 82 ? 6.007 -6.942 -10.965 1.00 86.06 82 GLY A N 1
ATOM 667 C CA . GLY A 1 82 ? 7.252 -6.333 -11.435 1.00 86.06 82 GLY A CA 1
ATOM 668 C C . GLY A 1 82 ? 7.445 -4.869 -11.038 1.00 86.06 82 GLY A C 1
ATOM 669 O O . GLY A 1 82 ? 8.305 -4.202 -11.602 1.00 86.06 82 GLY A O 1
ATOM 670 N N . TRP A 1 83 ? 6.663 -4.346 -10.090 1.00 87.44 83 TRP A N 1
ATOM 671 C CA . TRP A 1 83 ? 6.930 -3.029 -9.510 1.00 87.44 83 TRP A CA 1
ATOM 672 C C . TRP A 1 83 ? 8.067 -3.111 -8.484 1.00 87.44 83 TRP A C 1
ATOM 674 O O . TRP A 1 83 ? 8.089 -3.993 -7.627 1.00 87.44 83 TRP A O 1
ATOM 684 N N . ILE A 1 84 ? 8.981 -2.151 -8.527 1.00 86.75 84 ILE A N 1
ATOM 685 C CA . ILE A 1 84 ? 10.147 -2.060 -7.655 1.00 86.75 84 ILE A CA 1
ATOM 686 C C . ILE A 1 84 ? 9.840 -1.080 -6.514 1.00 86.75 84 ILE A C 1
ATOM 688 O O . ILE A 1 84 ? 9.390 0.040 -6.774 1.00 86.75 84 ILE A O 1
ATOM 692 N N . PRO A 1 85 ? 10.056 -1.464 -5.244 1.00 85.31 85 PRO A N 1
ATOM 693 C CA . PRO A 1 85 ? 9.867 -0.565 -4.113 1.00 85.31 85 PRO A CA 1
ATOM 694 C C . PRO A 1 85 ? 10.808 0.637 -4.189 1.00 85.31 85 PRO A C 1
ATOM 696 O O . PRO A 1 85 ? 12.024 0.491 -4.315 1.00 85.31 85 PRO A O 1
ATOM 699 N N . TYR A 1 86 ? 10.251 1.835 -4.053 1.00 79.38 86 TYR A N 1
ATOM 700 C CA . TYR A 1 86 ? 11.046 3.037 -3.874 1.00 79.38 86 TYR A CA 1
ATOM 701 C C . TYR A 1 86 ? 11.548 3.106 -2.433 1.00 79.38 86 TYR A C 1
ATOM 703 O O . TYR A 1 86 ? 10.754 3.245 -1.500 1.00 79.38 86 TYR A O 1
ATOM 711 N N . ASN A 1 87 ? 12.867 3.029 -2.257 1.00 72.50 87 ASN A N 1
ATOM 712 C CA . ASN A 1 87 ? 13.516 3.288 -0.981 1.00 72.50 87 ASN A CA 1
ATOM 713 C C . ASN A 1 87 ? 14.257 4.635 -1.041 1.00 72.50 87 ASN A C 1
ATOM 715 O O . ASN A 1 87 ? 15.316 4.701 -1.665 1.00 72.50 87 ASN A O 1
ATOM 719 N N . PRO A 1 88 ? 13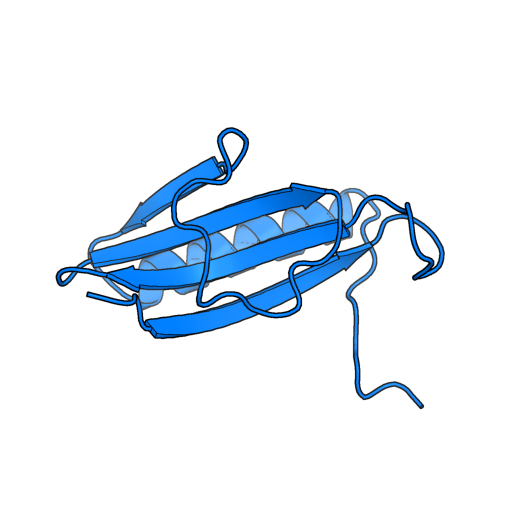.751 5.698 -0.388 1.00 62.09 88 PRO A N 1
ATOM 720 C CA . PRO A 1 88 ? 14.428 6.995 -0.368 1.00 62.09 88 PRO A CA 1
ATOM 721 C C . PRO A 1 88 ? 15.747 6.990 0.425 1.00 62.09 88 PRO A C 1
ATOM 723 O O . PRO A 1 88 ? 16.479 7.970 0.361 1.00 62.09 88 PRO A O 1
ATOM 726 N N . TYR A 1 89 ? 16.046 5.918 1.169 1.00 59.22 89 TYR A N 1
ATOM 727 C CA . TYR A 1 89 ? 17.254 5.777 1.992 1.00 59.22 89 TYR A CA 1
ATOM 728 C C . TYR A 1 89 ? 18.278 4.793 1.413 1.00 59.22 89 TYR A C 1
ATOM 730 O O . TYR A 1 89 ? 19.273 4.494 2.066 1.00 59.22 89 TYR A O 1
ATOM 738 N N . SER A 1 90 ? 18.035 4.253 0.216 1.00 46.53 90 SER A N 1
ATOM 739 C CA . SER A 1 90 ? 19.042 3.477 -0.509 1.00 46.53 90 SER A CA 1
ATOM 740 C C . SER A 1 90 ? 20.005 4.435 -1.214 1.00 46.53 90 SER A C 1
ATOM 742 O O . SER A 1 90 ? 19.849 4.714 -2.399 1.00 46.53 90 SER A O 1
ATOM 744 N N . THR A 1 91 ? 20.976 4.943 -0.460 1.00 39.59 91 THR A N 1
ATOM 745 C CA . THR A 1 91 ? 22.227 5.546 -0.952 1.00 39.59 91 THR A CA 1
ATOM 746 C C . THR A 1 91 ? 23.390 4.858 -0.276 1.00 39.59 91 THR A C 1
ATOM 748 O O . THR A 1 91 ? 23.301 4.708 0.964 1.00 39.59 91 THR A O 1
#

Radius of gyration: 12.9 Å; Cα contacts (8 Å, |Δi|>4): 164; chains: 1; bounding box: 36×28×28 Å

pLDDT: mean 76.09, std 15.46, range [39.59, 93.38]

Sequence (91 aa):
MYGQVKRNCVLYKDEPQPGHRYRQIAVVEKEGQFEVRIFEGVVQTDPKIKTECSNAEIVRHRTLNDALREAERKYQRSVAAGWIPYNPYST

Mean predicted aligned error: 7.91 Å

Solvent-accessible surface area (backbone atoms only — not comparable to full-atom values): 5394 Å² total; per-residue (Å²): 134,82,50,49,76,77,44,77,48,46,25,26,68,62,79,98,50,94,90,44,60,22,40,38,44,32,32,30,40,46,98,88,31,20,33,26,37,36,40,76,37,73,82,70,90,56,85,76,72,62,100,72,54,92,75,47,52,73,49,80,30,84,40,65,67,60,26,52,52,49,47,49,52,54,47,53,52,38,43,75,72,58,34,42,76,62,60,97,77,77,120